Protein AF-A0A7S2R214-F1 (afdb_monomer_lite)

Organism: NCBI:txid49252

Secondary structure (DSSP, 8-state):
--------------------S-HHHHHHHHHHHHHHHHHHHHTTTTT---HHHHHHHHHHHHHHHHHH--HHHHHHHHHHTIIIIIHHHHHHHT-TTTS-HHHHHHHHHHHHHHHHHH-S--HHHHHHHHHHHHHHHHHHT------

Radius of gyration: 18.94 Å; chains: 1; bounding box: 62×28×63 Å

InterPro domains:
  IPR007701 Interferon-related developmental regulator, N-terminal [PF05004] (14-147)

Structure (mmCIF, N/CA/C/O backbone):
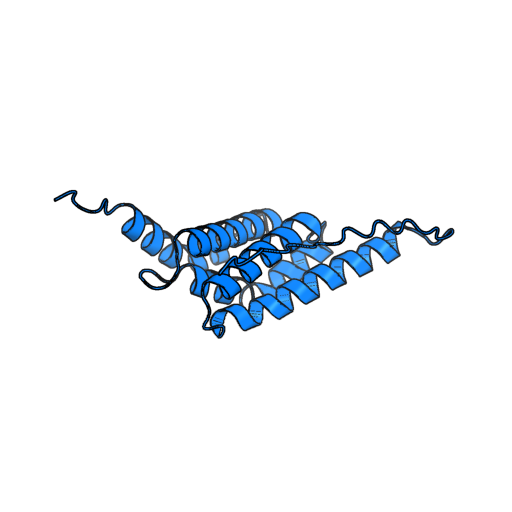data_AF-A0A7S2R214-F1
#
_entry.id   AF-A0A7S2R214-F1
#
loop_
_atom_site.group_PDB
_atom_site.id
_atom_site.type_symbol
_atom_site.label_atom_id
_atom_site.label_alt_id
_atom_site.label_comp_id
_atom_site.label_asym_id
_atom_site.label_entity_id
_atom_site.label_seq_id
_atom_site.pdbx_PDB_ins_code
_atom_site.Cartn_x
_atom_site.Cartn_y
_atom_site.Cartn_z
_atom_site.occupancy
_atom_site.B_iso_or_equiv
_atom_site.auth_seq_id
_atom_site.auth_comp_id
_atom_site.auth_asym_id
_atom_site.auth_atom_id
_atom_site.pdbx_PDB_model_num
ATOM 1 N N . ASP A 1 1 ? 44.272 -10.152 3.035 1.00 41.19 1 ASP A N 1
ATOM 2 C CA . ASP A 1 1 ? 43.323 -9.064 3.313 1.00 41.19 1 ASP A CA 1
ATOM 3 C C . ASP A 1 1 ? 41.945 -9.655 3.484 1.00 41.19 1 ASP A C 1
ATOM 5 O O . ASP A 1 1 ? 41.147 -9.705 2.554 1.00 41.19 1 ASP A O 1
ATOM 9 N N . ASP A 1 2 ? 41.769 -10.209 4.682 1.00 40.66 2 ASP A N 1
ATOM 10 C CA . ASP A 1 2 ? 40.531 -10.750 5.223 1.00 40.66 2 ASP A CA 1
ATOM 11 C C . ASP A 1 2 ? 39.557 -9.601 5.490 1.00 40.66 2 ASP A C 1
ATOM 13 O O . ASP A 1 2 ? 39.922 -8.601 6.112 1.00 40.66 2 ASP A O 1
ATOM 17 N N . PHE A 1 3 ? 38.331 -9.729 4.993 1.00 49.38 3 PHE A N 1
ATOM 18 C CA . PHE A 1 3 ? 37.246 -8.794 5.262 1.00 49.38 3 PHE A CA 1
ATOM 19 C C . PHE A 1 3 ? 36.180 -9.566 6.040 1.00 49.38 3 PHE A C 1
ATOM 21 O O . PHE A 1 3 ? 35.320 -10.217 5.449 1.00 49.38 3 PHE A O 1
ATOM 28 N N . ASP A 1 4 ? 36.311 -9.554 7.366 1.00 50.62 4 ASP A N 1
ATOM 29 C CA . ASP A 1 4 ? 35.324 -10.115 8.285 1.00 50.62 4 ASP A CA 1
ATOM 30 C C . ASP A 1 4 ? 34.038 -9.273 8.249 1.00 50.62 4 ASP A C 1
ATOM 32 O O . ASP A 1 4 ? 34.029 -8.076 8.548 1.00 50.62 4 ASP A O 1
ATOM 36 N N . GLU A 1 5 ? 32.939 -9.921 7.859 1.00 54.34 5 GLU A N 1
ATOM 37 C CA . GLU A 1 5 ? 31.568 -9.440 8.012 1.00 54.34 5 GLU A CA 1
ATOM 38 C C . GLU A 1 5 ? 31.099 -9.676 9.456 1.00 54.34 5 GLU A C 1
ATOM 40 O O . GLU A 1 5 ? 30.568 -10.737 9.785 1.00 54.34 5 GLU A O 1
ATOM 45 N N . GLU A 1 6 ? 31.222 -8.671 10.324 1.00 49.06 6 GLU A N 1
ATOM 46 C CA . GLU A 1 6 ? 30.479 -8.656 11.588 1.00 49.06 6 GLU A CA 1
ATOM 47 C C . GLU A 1 6 ? 29.065 -8.095 11.365 1.00 49.06 6 GLU A C 1
ATOM 49 O O . GLU A 1 6 ? 28.813 -6.892 11.429 1.00 49.06 6 GLU A O 1
ATOM 54 N N . ASN A 1 7 ? 28.117 -8.999 11.100 1.00 48.12 7 ASN A N 1
ATOM 55 C CA . ASN A 1 7 ? 26.696 -8.759 11.349 1.00 48.12 7 ASN A CA 1
ATOM 56 C C . ASN A 1 7 ? 26.420 -8.989 12.841 1.00 48.12 7 ASN A C 1
ATOM 58 O O . ASN A 1 7 ? 26.339 -10.132 13.288 1.00 48.12 7 ASN A O 1
ATOM 62 N N . ALA A 1 8 ? 26.240 -7.909 13.597 1.00 42.94 8 ALA A N 1
ATOM 63 C CA . ALA A 1 8 ? 25.757 -7.953 14.973 1.00 42.94 8 ALA A CA 1
ATOM 64 C C . ALA A 1 8 ? 24.407 -7.223 15.070 1.00 42.94 8 ALA A C 1
ATOM 66 O O . ALA A 1 8 ? 24.334 -6.078 15.512 1.00 42.94 8 ALA A O 1
ATOM 67 N N . ASP A 1 9 ? 23.331 -7.888 14.642 1.00 45.62 9 ASP A N 1
ATOM 68 C CA . ASP A 1 9 ? 21.966 -7.493 15.004 1.00 45.62 9 ASP A CA 1
ATOM 69 C C . ASP A 1 9 ? 21.672 -8.046 16.407 1.00 45.62 9 ASP A C 1
ATOM 71 O O . ASP A 1 9 ? 21.323 -9.213 16.587 1.00 45.62 9 ASP A O 1
ATOM 75 N N . GLY A 1 10 ? 21.881 -7.198 17.415 1.00 39.91 10 GLY A N 1
ATOM 76 C CA . GLY A 1 10 ? 21.497 -7.461 18.798 1.00 39.91 10 GLY A CA 1
ATOM 77 C C . GLY A 1 10 ? 19.979 -7.396 18.964 1.00 39.91 10 GLY A C 1
ATOM 78 O O . GLY A 1 10 ? 19.400 -6.312 19.013 1.00 39.91 10 GLY A O 1
ATOM 79 N N . ASP A 1 11 ? 19.350 -8.567 19.049 1.00 44.75 11 ASP A N 1
ATOM 80 C CA . ASP A 1 11 ? 17.962 -8.755 19.479 1.00 44.75 11 ASP A CA 1
ATOM 81 C C . ASP A 1 11 ? 17.880 -8.648 21.011 1.00 44.75 11 ASP A C 1
ATOM 83 O O . ASP A 1 11 ? 17.987 -9.641 21.734 1.00 44.75 11 ASP A O 1
ATOM 87 N N . ASP A 1 12 ? 17.755 -7.419 21.512 1.00 51.72 12 ASP A N 1
ATOM 88 C CA . ASP A 1 12 ? 17.598 -7.145 22.941 1.00 51.72 12 ASP A CA 1
ATOM 89 C C . ASP A 1 12 ? 16.113 -7.269 23.330 1.00 51.72 12 ASP A C 1
ATOM 91 O O . ASP A 1 12 ? 15.319 -6.324 23.265 1.00 51.72 12 ASP A O 1
ATOM 95 N N . ASN A 1 13 ? 15.719 -8.489 23.700 1.00 52.25 13 ASN A N 1
ATOM 96 C CA . ASN A 1 13 ? 14.419 -8.790 24.292 1.00 52.25 13 ASN A CA 1
ATOM 97 C C . ASN A 1 13 ? 14.368 -8.259 25.729 1.00 52.25 13 ASN A C 1
ATOM 99 O O . ASN A 1 13 ? 14.595 -9.010 26.678 1.00 52.25 13 ASN A O 1
ATOM 103 N N . ASN A 1 14 ? 14.025 -6.982 25.902 1.00 51.78 14 ASN A N 1
ATOM 104 C CA . ASN A 1 14 ? 13.670 -6.467 27.220 1.00 51.78 14 ASN A CA 1
ATOM 105 C C . ASN A 1 14 ? 12.152 -6.551 27.428 1.00 51.78 14 ASN A C 1
ATOM 107 O O . ASN A 1 14 ? 11.378 -5.711 26.961 1.00 51.78 14 ASN A O 1
ATOM 111 N N . ALA A 1 15 ? 11.740 -7.626 28.097 1.00 52.22 15 ALA A N 1
ATOM 112 C CA . ALA A 1 15 ? 10.428 -7.748 28.700 1.00 52.22 15 ALA A CA 1
ATOM 113 C C . ALA A 1 15 ? 10.406 -6.869 29.949 1.00 52.22 15 ALA A C 1
ATOM 115 O O . ALA A 1 15 ? 11.134 -7.157 30.896 1.00 52.22 15 ALA A O 1
ATOM 116 N N . ASP A 1 16 ? 9.566 -5.835 29.961 1.00 50.28 16 ASP A N 1
ATOM 117 C CA . ASP A 1 16 ? 9.264 -5.157 31.212 1.00 50.28 16 ASP A CA 1
ATOM 118 C C . ASP A 1 16 ? 7.783 -4.808 31.363 1.00 50.28 16 ASP A C 1
ATOM 120 O O . ASP A 1 16 ? 7.060 -4.472 30.420 1.00 50.28 16 ASP A O 1
ATOM 124 N N . ASP A 1 17 ? 7.386 -4.999 32.606 1.00 58.72 17 ASP A N 1
ATOM 125 C CA . ASP A 1 17 ? 6.081 -5.028 33.234 1.00 58.72 17 ASP A CA 1
ATOM 126 C C . ASP A 1 17 ? 5.321 -3.699 33.092 1.00 58.72 17 ASP A C 1
ATOM 128 O O . ASP A 1 17 ? 5.890 -2.626 33.299 1.00 58.72 17 ASP A O 1
ATOM 132 N N . ASN A 1 18 ? 4.016 -3.738 32.775 1.00 46.62 18 ASN A N 1
ATOM 133 C CA . ASN A 1 18 ? 3.177 -2.565 33.028 1.00 46.62 18 ASN A CA 1
ATOM 134 C C . ASN A 1 18 ? 1.680 -2.862 33.240 1.00 46.62 18 ASN A C 1
ATOM 136 O O . ASN A 1 18 ? 0.881 -2.992 32.313 1.00 46.62 18 ASN A O 1
ATOM 140 N N . THR A 1 19 ? 1.329 -2.926 34.520 1.00 45.59 19 THR A N 1
ATOM 141 C CA . THR A 1 19 ? 0.131 -2.380 35.179 1.00 45.59 19 THR A CA 1
ATOM 142 C C . THR A 1 19 ? -1.078 -1.938 34.314 1.00 45.59 19 THR A C 1
ATOM 144 O O . THR A 1 19 ? -1.108 -0.892 33.670 1.00 45.59 19 THR A O 1
ATOM 147 N N . GLY A 1 20 ? -2.168 -2.709 34.411 1.00 49.78 20 GLY A N 1
ATOM 148 C CA . GLY A 1 20 ? -3.495 -2.234 34.851 1.00 49.78 20 GLY A CA 1
ATOM 149 C C . GLY A 1 20 ? -4.187 -1.020 34.204 1.00 49.78 20 GLY A C 1
ATOM 150 O O . GLY A 1 20 ? -5.058 -0.442 34.848 1.00 49.78 20 GLY A O 1
ATOM 151 N N . THR A 1 21 ? -3.874 -0.629 32.970 1.00 47.25 21 THR A N 1
ATOM 152 C CA . THR A 1 21 ? -4.707 0.299 32.169 1.00 47.25 21 THR A CA 1
ATOM 153 C C . THR A 1 21 ? -5.710 -0.491 31.317 1.00 47.25 21 THR A C 1
ATOM 155 O O . THR A 1 21 ? -5.469 -1.673 31.066 1.00 47.25 21 THR A O 1
ATOM 158 N N . PRO A 1 22 ? -6.845 0.081 30.858 1.00 44.22 22 PRO A N 1
ATOM 159 C CA . PRO A 1 22 ? -7.751 -0.625 29.955 1.00 44.22 22 PRO A CA 1
ATOM 160 C C . PRO A 1 22 ? -6.999 -0.928 28.651 1.00 44.22 22 PRO A C 1
ATOM 162 O O . PRO A 1 22 ? -6.887 -0.096 27.751 1.00 44.22 22 PRO A O 1
ATOM 165 N N . VAL A 1 23 ? -6.449 -2.141 28.576 1.00 53.25 23 VAL A N 1
ATOM 166 C CA . VAL A 1 23 ? -5.503 -2.624 27.555 1.00 53.25 23 VAL A CA 1
ATOM 167 C C . VAL A 1 23 ? -6.059 -2.456 26.132 1.00 53.25 23 VAL A C 1
ATOM 169 O O . VAL A 1 23 ? -5.311 -2.372 25.161 1.00 53.25 23 VAL A O 1
ATOM 172 N N . SER A 1 24 ? -7.382 -2.346 25.990 1.00 58.84 24 SER A N 1
ATOM 173 C CA . SER A 1 24 ? -8.068 -2.234 24.701 1.00 58.84 24 SER A CA 1
ATOM 174 C C . SER A 1 24 ? -7.908 -0.875 24.004 1.00 58.84 24 SER A C 1
ATOM 176 O O . SER A 1 24 ? -7.657 -0.845 22.801 1.00 58.84 24 SER A O 1
ATOM 178 N N . GLU A 1 25 ? -8.001 0.251 24.718 1.00 58.19 25 GLU A N 1
ATOM 179 C CA . GLU A 1 25 ? -7.991 1.581 24.075 1.00 58.19 25 GLU A CA 1
ATOM 180 C C . GLU A 1 25 ? -6.570 2.086 23.808 1.00 58.19 25 GLU A C 1
ATOM 182 O O . GLU A 1 25 ? -6.276 2.569 22.712 1.00 58.19 25 GLU A O 1
ATOM 187 N N . SER A 1 26 ? -5.656 1.882 24.763 1.00 64.25 26 SER A N 1
ATOM 188 C CA . SER A 1 26 ? -4.229 2.194 24.588 1.00 64.25 26 SER A CA 1
ATOM 189 C C . SER A 1 26 ? -3.627 1.395 23.423 1.00 64.25 26 SER A C 1
ATOM 191 O O . SER A 1 26 ? -2.921 1.943 22.573 1.00 64.25 26 SER A O 1
ATOM 193 N N . SER A 1 27 ? -4.000 0.115 23.292 1.00 80.06 27 SER A N 1
ATOM 194 C CA . SER A 1 27 ? -3.560 -0.711 22.164 1.00 80.06 27 SER A CA 1
ATOM 195 C C . SER A 1 27 ? -4.217 -0.325 20.836 1.00 80.06 27 SER A C 1
ATOM 197 O O . SER A 1 27 ? -3.600 -0.494 19.787 1.00 80.06 27 SER A O 1
ATOM 199 N N . ALA A 1 28 ? -5.451 0.188 20.823 1.00 83.25 28 ALA A N 1
ATOM 200 C CA . ALA A 1 28 ? -6.088 0.686 19.602 1.00 83.25 28 ALA A CA 1
ATOM 201 C C . ALA A 1 28 ? -5.407 1.964 19.088 1.00 83.25 28 ALA A C 1
ATOM 203 O O . ALA A 1 28 ? -5.035 2.025 17.915 1.00 83.25 28 ALA A O 1
ATOM 204 N N . SER A 1 29 ? -5.157 2.927 19.978 1.00 86.88 29 SER A N 1
ATOM 205 C CA . SER A 1 29 ? -4.456 4.174 19.646 1.00 86.88 29 SER A CA 1
ATOM 206 C C . SER A 1 29 ? -3.027 3.912 19.154 1.00 86.88 29 SER A C 1
ATOM 208 O O . SER A 1 29 ? -2.627 4.393 18.092 1.00 86.88 29 SER A O 1
ATOM 210 N N . ALA A 1 30 ? -2.279 3.039 19.840 1.00 89.50 30 ALA A N 1
ATOM 211 C CA . ALA A 1 30 ? -0.929 2.660 19.420 1.00 89.50 30 ALA A CA 1
ATOM 212 C C . ALA A 1 30 ? -0.897 1.980 18.038 1.00 89.50 30 ALA A C 1
ATOM 214 O O . ALA A 1 30 ? 0.034 2.194 17.259 1.00 89.50 30 ALA A O 1
ATOM 215 N N . ARG A 1 31 ? -1.909 1.167 17.701 1.00 89.62 31 ARG A N 1
ATOM 216 C CA . ARG A 1 31 ? -2.034 0.557 16.366 1.00 89.62 31 ARG A CA 1
ATOM 217 C C . ARG A 1 31 ? -2.320 1.607 15.292 1.00 89.62 31 ARG A C 1
ATOM 219 O O . ARG A 1 31 ? -1.678 1.580 14.245 1.00 89.62 31 ARG A O 1
ATOM 226 N N . GLN A 1 32 ? -3.228 2.545 15.560 1.00 92.50 32 GLN A N 1
ATOM 227 C CA . GLN A 1 32 ? -3.529 3.637 14.632 1.00 92.50 32 GLN A CA 1
ATOM 228 C C . GLN A 1 32 ? -2.316 4.529 14.375 1.00 92.50 32 GLN A C 1
ATOM 230 O O . GLN A 1 32 ? -2.058 4.859 13.222 1.00 92.50 32 GLN A O 1
ATOM 235 N N . ALA A 1 33 ? -1.537 4.858 15.410 1.00 93.88 33 ALA A N 1
ATOM 236 C CA . ALA A 1 33 ? -0.298 5.618 15.258 1.00 93.88 33 ALA A CA 1
ATOM 237 C C . ALA A 1 33 ? 0.687 4.909 14.313 1.00 93.88 33 ALA A C 1
ATOM 239 O O . ALA A 1 33 ? 1.148 5.499 13.341 1.00 93.88 33 ALA A O 1
ATOM 240 N N . LYS A 1 34 ? 0.913 3.601 14.507 1.00 94.75 34 LYS A N 1
ATOM 241 C CA . LYS A 1 34 ? 1.782 2.808 13.619 1.00 94.75 34 LYS A CA 1
ATOM 242 C C . LYS A 1 34 ? 1.281 2.768 12.172 1.00 94.75 34 LYS A C 1
ATOM 244 O O . LYS A 1 34 ? 2.086 2.783 11.241 1.00 94.75 34 LYS A O 1
ATOM 249 N N . LEU A 1 35 ? -0.035 2.699 11.967 1.00 95.81 35 LEU A N 1
ATOM 250 C CA . LEU A 1 35 ? -0.630 2.741 10.631 1.00 95.81 35 LEU A CA 1
ATOM 251 C C . LEU A 1 35 ? -0.466 4.127 9.985 1.00 95.81 35 LEU A C 1
ATOM 253 O O . LEU A 1 35 ? -0.071 4.214 8.824 1.00 95.81 35 LEU A O 1
ATOM 257 N N . LEU A 1 36 ? -0.707 5.201 10.741 1.00 95.81 36 LEU A N 1
ATOM 258 C CA . LEU A 1 36 ? -0.497 6.585 10.309 1.00 95.81 36 LEU A CA 1
ATOM 259 C C . LEU A 1 36 ? 0.953 6.852 9.901 1.00 95.81 36 LEU A C 1
ATOM 261 O O . LEU A 1 36 ? 1.187 7.465 8.858 1.00 95.81 36 LEU A O 1
ATOM 265 N N . ASP A 1 37 ? 1.914 6.371 10.684 1.00 96.25 37 ASP A N 1
ATOM 266 C CA . ASP A 1 37 ? 3.339 6.528 10.392 1.00 96.25 37 ASP A CA 1
ATOM 267 C C . ASP A 1 37 ? 3.704 5.834 9.075 1.00 96.25 37 ASP A C 1
ATOM 269 O O . ASP A 1 37 ? 4.345 6.426 8.202 1.00 96.25 37 ASP A O 1
ATOM 273 N N . ALA A 1 38 ? 3.224 4.603 8.876 1.00 96.19 38 ALA A N 1
ATOM 274 C CA . ALA A 1 38 ? 3.448 3.861 7.640 1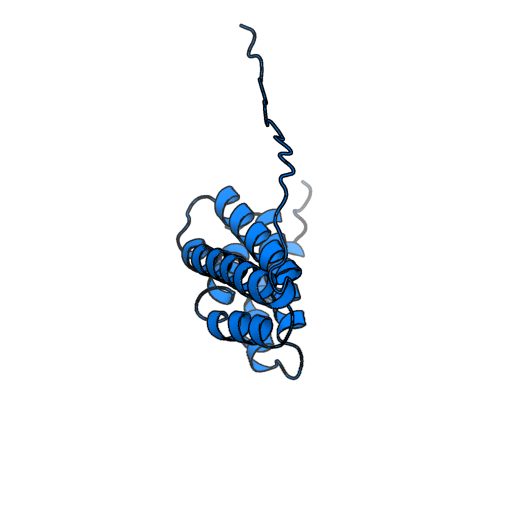.00 96.19 38 ALA A CA 1
ATOM 275 C C . ALA A 1 38 ? 2.808 4.546 6.419 1.00 96.19 38 ALA A C 1
ATOM 277 O O . ALA A 1 38 ? 3.438 4.627 5.363 1.00 96.19 38 ALA A O 1
ATOM 278 N N . LEU A 1 39 ? 1.588 5.075 6.557 1.00 95.88 39 LEU A N 1
ATOM 279 C CA . LEU A 1 39 ? 0.896 5.821 5.497 1.00 95.88 39 LEU A CA 1
ATOM 280 C C . LEU A 1 39 ? 1.596 7.152 5.187 1.00 95.88 39 LEU A C 1
ATOM 282 O O . LEU A 1 39 ? 1.696 7.552 4.027 1.00 95.88 39 LEU A O 1
ATOM 286 N N . SER A 1 40 ? 2.150 7.809 6.204 1.00 94.88 40 SER A N 1
ATOM 287 C CA . SER A 1 40 ? 2.940 9.030 6.034 1.00 94.88 40 SER A CA 1
ATOM 288 C C . SER A 1 40 ? 4.234 8.741 5.275 1.00 94.88 40 SER A C 1
ATOM 290 O O . SER A 1 40 ? 4.553 9.443 4.317 1.00 94.88 40 SER A O 1
ATOM 292 N N . LEU A 1 41 ? 4.938 7.657 5.612 1.00 93.50 41 LEU A N 1
ATOM 293 C CA . LEU A 1 41 ? 6.108 7.202 4.856 1.00 93.50 41 LEU A CA 1
ATOM 294 C C . LEU A 1 41 ? 5.749 6.831 3.412 1.00 93.50 41 LEU A C 1
ATOM 296 O O . LEU A 1 41 ? 6.493 7.181 2.493 1.00 93.50 41 LEU A O 1
ATOM 300 N N . ALA A 1 42 ? 4.603 6.181 3.191 1.00 92.44 42 ALA A N 1
ATOM 301 C CA . ALA A 1 42 ? 4.138 5.797 1.859 1.00 92.44 42 ALA A CA 1
ATOM 302 C C . ALA A 1 42 ? 4.011 6.997 0.908 1.00 92.44 42 ALA A C 1
ATOM 304 O O . ALA A 1 42 ? 4.392 6.892 -0.258 1.00 92.44 42 ALA A O 1
ATOM 305 N N . SER A 1 43 ? 3.590 8.162 1.413 1.00 92.00 43 SER A N 1
ATOM 306 C CA . SER A 1 43 ? 3.497 9.393 0.611 1.00 92.00 43 SER A CA 1
ATOM 307 C C . SER A 1 43 ? 4.834 9.831 -0.015 1.00 92.00 43 SER A C 1
ATOM 309 O O . SER A 1 43 ? 4.853 10.520 -1.034 1.00 92.00 43 SER A O 1
ATOM 311 N N . THR A 1 44 ? 5.965 9.381 0.541 1.00 92.69 44 THR A N 1
ATOM 312 C CA . THR A 1 44 ? 7.318 9.702 0.054 1.00 92.69 44 THR A CA 1
ATOM 313 C C . THR A 1 44 ? 7.860 8.700 -0.971 1.00 92.69 44 THR A C 1
ATOM 315 O O . THR A 1 44 ? 8.854 8.972 -1.643 1.00 92.69 44 THR A O 1
ATOM 318 N N . VAL A 1 45 ? 7.210 7.542 -1.144 1.00 91.19 45 VAL A N 1
ATOM 319 C CA . VAL A 1 45 ? 7.693 6.457 -2.022 1.00 91.19 45 VAL A CA 1
ATOM 320 C C . VAL A 1 45 ? 7.801 6.911 -3.476 1.00 91.19 45 VAL A C 1
ATOM 322 O O . VAL A 1 45 ? 8.732 6.523 -4.179 1.00 91.19 45 VAL A O 1
ATOM 325 N N . SER A 1 46 ? 6.877 7.759 -3.924 1.00 88.00 46 SER A N 1
ATOM 326 C CA . SER A 1 46 ? 6.825 8.258 -5.302 1.00 88.00 46 SER A CA 1
ATOM 327 C C . SER A 1 46 ? 8.024 9.135 -5.685 1.00 88.00 46 SER A C 1
ATOM 329 O O . SER A 1 46 ? 8.370 9.209 -6.867 1.00 88.00 46 SER A O 1
ATOM 331 N N . THR A 1 47 ? 8.680 9.765 -4.704 1.00 90.94 47 THR A N 1
ATOM 332 C CA . THR A 1 47 ? 9.842 10.647 -4.902 1.00 90.94 47 THR A CA 1
ATOM 333 C C . THR A 1 47 ? 11.172 9.983 -4.538 1.00 90.94 47 THR A C 1
ATOM 335 O O . THR A 1 47 ? 12.236 10.489 -4.907 1.00 90.94 47 THR A O 1
ATOM 338 N N . GLU A 1 48 ? 11.140 8.827 -3.871 1.00 93.56 48 GLU A N 1
ATOM 339 C CA . GLU A 1 48 ? 12.331 8.063 -3.510 1.00 93.56 48 GLU A CA 1
ATOM 340 C C . GLU A 1 48 ? 13.018 7.464 -4.753 1.00 93.56 48 GLU A C 1
ATOM 342 O O . GLU A 1 48 ? 12.431 6.742 -5.564 1.00 93.56 48 GLU A O 1
ATOM 347 N N . LYS A 1 49 ? 14.315 7.738 -4.907 1.00 89.81 49 LYS A N 1
ATOM 348 C CA . LYS A 1 49 ? 15.094 7.347 -6.090 1.00 89.81 49 LYS A CA 1
ATOM 349 C C . LYS A 1 49 ? 15.626 5.920 -5.985 1.00 89.81 49 LYS A C 1
ATOM 351 O O . LYS A 1 49 ? 15.775 5.245 -7.005 1.00 89.81 49 LYS A O 1
ATOM 356 N N . GLN A 1 50 ? 15.884 5.436 -4.773 1.00 91.25 50 GLN A N 1
ATOM 357 C CA . GLN A 1 50 ? 16.478 4.124 -4.542 1.00 91.25 50 GLN A CA 1
ATOM 358 C C . GLN A 1 50 ? 15.423 3.010 -4.575 1.00 91.25 50 GLN A C 1
ATOM 360 O O . GLN A 1 50 ? 14.599 2.894 -3.670 1.00 91.25 50 GLN A O 1
ATOM 365 N N . ALA A 1 51 ? 15.501 2.128 -5.578 1.00 89.31 51 ALA A N 1
ATOM 366 C CA . ALA A 1 51 ? 14.552 1.021 -5.756 1.00 89.31 51 ALA A CA 1
ATOM 367 C C . ALA A 1 51 ? 14.459 0.094 -4.533 1.00 89.31 51 ALA A C 1
ATOM 369 O O . ALA A 1 51 ? 13.364 -0.178 -4.050 1.00 89.31 51 ALA A O 1
ATOM 370 N N . LYS A 1 52 ? 15.602 -0.308 -3.952 1.00 92.38 52 LYS A N 1
ATOM 371 C CA . LYS A 1 52 ? 15.631 -1.127 -2.723 1.00 92.38 52 LYS A CA 1
ATOM 372 C C . LYS A 1 52 ? 14.900 -0.458 -1.554 1.00 92.38 52 LYS A C 1
ATOM 374 O O . LYS A 1 52 ? 14.267 -1.131 -0.745 1.00 92.38 52 LYS A O 1
ATOM 379 N N . LYS A 1 53 ? 14.984 0.871 -1.458 1.00 94.00 53 LYS A N 1
ATOM 380 C CA . LYS A 1 53 ? 14.337 1.638 -0.391 1.00 94.00 53 LYS A CA 1
ATOM 381 C C . LYS A 1 53 ? 12.833 1.769 -0.630 1.00 94.00 53 LYS A C 1
ATOM 383 O O . LYS A 1 53 ? 12.071 1.541 0.305 1.00 94.00 53 LYS A O 1
ATOM 388 N N . ARG A 1 54 ? 12.403 2.020 -1.874 1.00 94.50 54 ARG A N 1
ATOM 389 C CA . ARG A 1 54 ? 10.981 1.958 -2.260 1.00 94.50 54 ARG A CA 1
ATOM 390 C C . ARG A 1 54 ? 10.372 0.592 -1.956 1.00 94.50 54 ARG A C 1
ATOM 392 O O . ARG A 1 54 ? 9.330 0.523 -1.314 1.00 94.50 54 ARG A O 1
ATOM 399 N N . GLU A 1 55 ? 11.058 -0.489 -2.324 1.00 95.81 55 GLU A N 1
ATOM 400 C CA . GLU A 1 55 ? 10.629 -1.854 -2.006 1.00 95.81 55 GLU A CA 1
ATOM 401 C C . GLU A 1 55 ? 10.477 -2.064 -0.490 1.00 95.81 55 GLU A C 1
ATOM 403 O O . GLU A 1 55 ? 9.448 -2.567 -0.035 1.00 95.81 55 GLU A O 1
ATOM 408 N N . LYS A 1 56 ? 11.466 -1.641 0.312 1.00 96.31 56 LYS A N 1
ATOM 409 C CA . LYS A 1 56 ? 11.400 -1.729 1.780 1.00 96.31 56 LYS A CA 1
ATOM 410 C C . LYS A 1 56 ? 10.183 -0.982 2.334 1.00 96.31 56 LYS A C 1
ATOM 412 O O . LYS A 1 56 ? 9.503 -1.509 3.214 1.00 96.31 56 LYS A O 1
ATOM 417 N N . PHE A 1 57 ? 9.887 0.206 1.811 1.00 96.44 57 PHE A N 1
ATOM 418 C CA . PHE A 1 57 ? 8.711 0.980 2.207 1.00 96.44 57 PHE A CA 1
ATOM 419 C C . PHE A 1 57 ? 7.399 0.289 1.832 1.00 96.44 57 PHE A C 1
ATOM 421 O O . PHE A 1 57 ? 6.520 0.193 2.683 1.00 96.44 57 PHE A O 1
ATOM 428 N N . LEU A 1 58 ? 7.280 -0.270 0.625 1.00 97.75 58 LEU A N 1
ATOM 429 C CA . LEU A 1 58 ? 6.089 -1.020 0.206 1.00 97.75 58 LEU A CA 1
ATOM 430 C C . LEU A 1 58 ? 5.857 -2.264 1.078 1.00 97.75 58 LEU A C 1
ATOM 432 O O . LEU A 1 58 ? 4.738 -2.516 1.521 1.00 97.75 58 LEU A O 1
ATOM 436 N N . ARG A 1 59 ? 6.918 -3.014 1.404 1.00 98.06 59 ARG A N 1
ATOM 437 C CA . ARG A 1 59 ? 6.833 -4.167 2.320 1.00 98.06 59 ARG A CA 1
ATOM 438 C C . ARG A 1 59 ? 6.422 -3.752 3.732 1.00 98.06 59 ARG A C 1
ATOM 440 O O . ARG A 1 59 ? 5.621 -4.439 4.365 1.00 98.06 59 ARG A O 1
ATOM 447 N N . HIS A 1 60 ? 6.965 -2.640 4.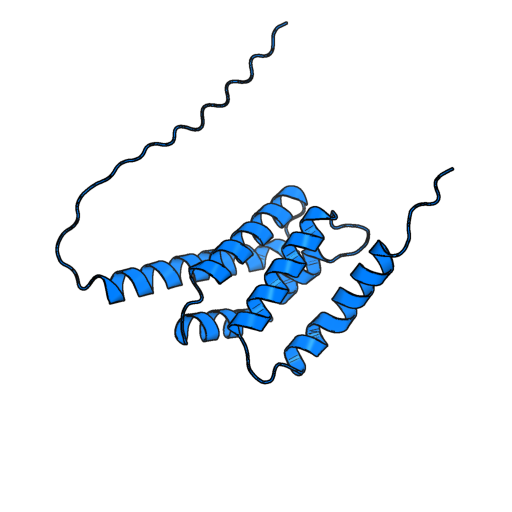227 1.00 97.38 60 HIS A N 1
ATOM 448 C CA . HIS A 1 60 ? 6.590 -2.091 5.527 1.00 97.38 60 HIS A CA 1
ATOM 449 C C . HIS A 1 60 ? 5.122 -1.652 5.547 1.00 97.38 60 HIS A C 1
ATOM 451 O O . HIS A 1 60 ? 4.394 -2.024 6.464 1.00 97.38 60 HIS A O 1
ATOM 457 N N . LEU A 1 61 ? 4.669 -0.950 4.506 1.00 98.00 61 LEU A N 1
ATOM 458 C CA . 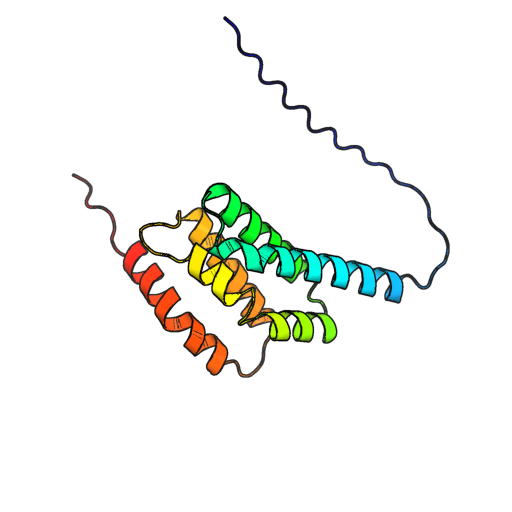LEU A 1 61 ? 3.279 -0.534 4.347 1.00 98.00 61 LEU A CA 1
ATOM 459 C C . LEU A 1 61 ? 2.331 -1.739 4.343 1.00 98.00 61 LEU A C 1
ATOM 461 O O . LEU A 1 61 ? 1.374 -1.758 5.111 1.00 98.00 61 LEU A O 1
ATOM 465 N N . PHE A 1 62 ? 2.636 -2.778 3.559 1.00 98.31 62 PHE A N 1
ATOM 466 C CA . PHE A 1 62 ? 1.874 -4.030 3.553 1.00 98.31 62 PHE A CA 1
ATOM 467 C C . PHE A 1 62 ? 1.759 -4.642 4.960 1.00 98.31 62 PHE A C 1
ATOM 469 O O . PHE A 1 62 ? 0.663 -4.985 5.411 1.00 98.31 62 PHE A O 1
ATOM 476 N N . LYS A 1 63 ? 2.880 -4.742 5.689 1.00 97.62 63 LYS A N 1
ATOM 477 C CA . LYS A 1 63 ? 2.891 -5.255 7.067 1.00 97.62 63 LYS A CA 1
ATOM 478 C C . LYS A 1 63 ? 2.010 -4.405 7.987 1.00 97.62 63 LYS A C 1
ATOM 480 O O . LYS A 1 63 ? 1.228 -4.953 8.753 1.00 97.62 63 LYS A O 1
ATOM 485 N N . CYS A 1 64 ? 2.100 -3.082 7.907 1.00 97.50 64 CYS A N 1
ATOM 486 C CA . CYS A 1 64 ? 1.316 -2.202 8.768 1.00 97.50 64 CYS A CA 1
ATOM 487 C C . CYS A 1 64 ? -0.183 -2.245 8.450 1.00 97.50 64 CYS A C 1
ATOM 489 O O . CYS A 1 64 ? -0.981 -2.290 9.381 1.00 97.50 64 CYS A O 1
ATOM 491 N N . ILE A 1 65 ? -0.582 -2.309 7.175 1.00 96.75 65 ILE A N 1
ATOM 492 C CA . ILE A 1 65 ? -1.999 -2.454 6.805 1.00 96.75 65 ILE A CA 1
ATOM 493 C C . ILE A 1 65 ? -2.543 -3.790 7.329 1.00 96.75 65 ILE A C 1
ATOM 495 O O . ILE A 1 65 ? -3.531 -3.799 8.057 1.00 96.75 65 ILE A O 1
ATOM 499 N N . THR A 1 66 ? -1.864 -4.909 7.047 1.00 96.62 66 THR A N 1
ATOM 500 C CA . THR A 1 66 ? -2.308 -6.244 7.504 1.00 96.62 66 THR A CA 1
ATOM 501 C C . THR A 1 66 ? -2.387 -6.378 9.028 1.00 96.62 66 THR A C 1
ATOM 503 O O . THR A 1 66 ? -3.236 -7.110 9.529 1.00 96.62 66 THR A O 1
ATOM 506 N N . GLN A 1 67 ? -1.511 -5.699 9.775 1.00 94.88 67 GLN A N 1
ATOM 507 C CA . GLN A 1 67 ? -1.440 -5.827 11.235 1.00 94.88 67 GLN A CA 1
ATOM 508 C C . GLN A 1 67 ? -2.293 -4.808 11.992 1.00 94.88 67 GLN A C 1
ATOM 510 O O . GLN A 1 67 ? -2.739 -5.098 13.102 1.00 94.88 67 GLN A O 1
ATOM 515 N N . TYR A 1 68 ? -2.485 -3.607 11.442 1.00 95.75 68 TYR A N 1
ATOM 516 C CA . TYR A 1 68 ? -3.008 -2.471 12.204 1.00 95.75 68 TYR A CA 1
ATOM 517 C C . TYR A 1 68 ? -4.278 -1.847 11.624 1.00 95.75 68 TYR A C 1
ATOM 519 O O . TYR A 1 68 ? -4.962 -1.138 12.362 1.00 95.75 68 TYR A O 1
ATOM 527 N N . ALA A 1 69 ? -4.660 -2.141 10.375 1.00 94.50 69 ALA A N 1
ATOM 528 C CA . ALA A 1 69 ? -5.932 -1.687 9.798 1.00 94.50 69 ALA A CA 1
ATOM 529 C C . ALA A 1 69 ? -7.115 -2.552 10.280 1.00 94.50 69 ALA A C 1
ATOM 531 O O . ALA A 1 69 ? -7.840 -3.152 9.495 1.00 94.50 69 ALA A O 1
ATOM 532 N N . ILE A 1 70 ? -7.286 -2.660 11.599 1.00 90.12 70 ILE A N 1
ATOM 533 C CA . ILE A 1 70 ? -8.288 -3.529 12.224 1.00 90.12 70 ILE A CA 1
ATOM 534 C C . ILE A 1 70 ? -9.571 -2.737 12.496 1.00 90.12 70 ILE A C 1
ATOM 536 O O . ILE A 1 70 ? -9.542 -1.699 13.159 1.00 90.12 70 ILE A O 1
ATOM 540 N N . GLY A 1 71 ? -10.706 -3.281 12.054 1.00 89.31 71 GLY A N 1
ATOM 541 C CA . GLY A 1 71 ? -12.031 -2.710 12.299 1.00 89.31 71 GLY A CA 1
ATOM 542 C C . GLY A 1 71 ? -12.297 -1.417 11.524 1.00 89.31 71 GLY A C 1
ATOM 543 O O . GLY A 1 71 ? -11.532 -1.022 10.645 1.00 89.31 71 GLY A O 1
ATOM 544 N N . GLN A 1 72 ? -13.401 -0.753 11.872 1.00 90.94 72 GLN A N 1
ATOM 545 C CA . GLN A 1 72 ? -13.917 0.400 11.130 1.00 90.94 72 GLN A CA 1
ATOM 546 C C . GLN A 1 72 ? -12.915 1.560 11.057 1.00 90.94 72 GLN A C 1
ATOM 548 O O . GLN A 1 72 ? -12.647 2.079 9.981 1.00 90.94 72 GLN A O 1
ATOM 553 N N . ALA A 1 73 ? -12.285 1.909 12.179 1.00 91.06 73 ALA A N 1
ATOM 554 C CA . ALA A 1 73 ? -11.348 3.027 12.209 1.00 91.06 73 ALA A CA 1
ATOM 555 C C . ALA A 1 73 ? -10.074 2.768 11.381 1.00 91.06 73 ALA A C 1
ATOM 557 O O . ALA A 1 73 ? -9.502 3.690 10.807 1.00 91.06 73 ALA A O 1
ATOM 558 N N . GLY A 1 74 ? -9.622 1.510 11.298 1.00 93.00 74 GLY A N 1
ATOM 559 C CA . GLY A 1 74 ? -8.509 1.130 10.427 1.00 93.00 74 GLY A CA 1
ATOM 560 C C . GLY A 1 74 ? -8.876 1.242 8.947 1.00 93.00 74 GLY A C 1
ATOM 561 O O . GLY A 1 74 ? -8.098 1.784 8.164 1.00 93.00 74 GLY A O 1
ATOM 562 N N . ARG A 1 75 ? -10.080 0.781 8.585 1.00 94.19 75 ARG A N 1
ATOM 563 C CA . ARG A 1 75 ? -10.638 0.913 7.234 1.00 94.19 75 ARG A CA 1
ATOM 564 C C . ARG A 1 75 ? -10.741 2.377 6.804 1.00 94.19 75 ARG A C 1
ATOM 566 O O . ARG A 1 75 ? -10.186 2.725 5.770 1.00 94.19 75 ARG A O 1
ATOM 573 N N . GLU A 1 76 ? -11.377 3.226 7.609 1.00 94.25 76 GLU A N 1
ATOM 574 C CA . GLU A 1 76 ? -11.542 4.663 7.322 1.00 94.25 76 GLU A CA 1
ATOM 575 C C . GLU A 1 76 ? -10.191 5.365 7.134 1.00 94.25 76 GLU A C 1
ATOM 577 O O . GLU A 1 76 ? -10.022 6.239 6.279 1.00 94.25 76 GLU A O 1
ATOM 582 N N . LEU A 1 77 ? -9.184 4.954 7.908 1.00 95.00 77 LEU A N 1
ATOM 583 C CA . LEU A 1 77 ? -7.848 5.510 7.781 1.00 95.00 77 LEU A CA 1
ATOM 584 C C . LEU A 1 77 ? -7.160 5.102 6.470 1.00 95.00 77 LEU A C 1
ATOM 586 O O . LEU A 1 77 ? -6.505 5.932 5.842 1.00 95.00 77 LEU A O 1
ATOM 590 N N . VAL A 1 78 ? -7.309 3.845 6.047 1.00 95.56 78 VAL A N 1
ATOM 591 C CA . VAL A 1 78 ? -6.812 3.366 4.747 1.00 95.56 78 VAL A CA 1
ATOM 592 C C . VAL A 1 78 ? -7.531 4.083 3.602 1.00 95.56 78 VAL A C 1
ATOM 594 O O . VAL A 1 78 ? -6.871 4.577 2.691 1.00 95.56 78 VAL A O 1
ATOM 597 N N . GLU A 1 79 ? -8.856 4.199 3.682 1.00 94.62 79 GLU A N 1
ATOM 598 C CA . GLU A 1 79 ? -9.705 4.873 2.694 1.00 94.62 79 GLU A CA 1
ATOM 599 C C . GLU A 1 79 ? -9.325 6.353 2.533 1.00 94.62 79 GLU A C 1
ATOM 601 O O . GLU A 1 79 ? -9.018 6.804 1.432 1.00 94.62 79 GLU A O 1
ATOM 606 N N . SER A 1 80 ? -9.193 7.095 3.636 1.00 95.38 80 SER A N 1
ATOM 607 C CA . SER A 1 80 ? -8.804 8.518 3.607 1.00 95.38 80 SER A CA 1
ATOM 608 C C . SER A 1 80 ? -7.396 8.788 3.053 1.00 95.38 80 SER A C 1
ATOM 610 O O . SER A 1 80 ? -7.057 9.928 2.720 1.00 95.38 80 SER A O 1
ATOM 612 N N . ARG A 1 81 ? -6.546 7.758 2.956 1.00 96.06 81 ARG A N 1
ATOM 613 C CA . ARG A 1 81 ? -5.164 7.847 2.454 1.00 96.06 81 ARG A CA 1
ATOM 614 C C . ARG A 1 81 ? -4.960 7.141 1.116 1.00 96.06 81 ARG A C 1
ATOM 616 O O . ARG A 1 81 ? -3.825 7.077 0.635 1.00 96.06 81 ARG A O 1
ATOM 623 N N . LEU A 1 82 ? -6.035 6.653 0.503 1.00 94.06 82 LEU A N 1
ATOM 624 C CA . LEU A 1 82 ? -5.992 5.860 -0.716 1.00 94.06 82 LEU A CA 1
ATOM 625 C C . LEU A 1 82 ? -5.331 6.624 -1.870 1.00 94.06 82 LEU A C 1
ATOM 627 O O . LEU A 1 82 ? -4.264 6.227 -2.339 1.00 94.06 82 LEU A O 1
ATOM 631 N N . ASP A 1 83 ? -5.891 7.777 -2.235 1.00 92.69 83 ASP A N 1
ATOM 632 C CA . ASP A 1 83 ? -5.421 8.582 -3.371 1.00 92.69 83 ASP A CA 1
ATOM 633 C C . ASP A 1 83 ? -4.153 9.380 -3.067 1.00 92.69 83 ASP A C 1
ATOM 635 O O . ASP A 1 83 ? -3.346 9.658 -3.952 1.00 92.69 83 ASP A O 1
ATOM 639 N N . SER A 1 84 ? -3.965 9.765 -1.802 1.00 93.62 84 SER A N 1
ATOM 640 C CA . SER A 1 84 ? -2.865 10.648 -1.401 1.00 93.62 84 SER A CA 1
ATOM 641 C C . SER A 1 84 ? -1.569 9.908 -1.065 1.00 93.62 84 SER A C 1
ATOM 643 O O . SER A 1 84 ? -0.496 10.507 -1.148 1.00 93.62 84 SER A O 1
ATOM 645 N N . ALA A 1 85 ? -1.637 8.624 -0.698 1.00 95.31 85 ALA A N 1
ATOM 646 C CA . ALA A 1 85 ? -0.466 7.857 -0.276 1.00 95.31 85 ALA A CA 1
ATOM 647 C C . ALA A 1 85 ? -0.389 6.465 -0.913 1.00 95.31 85 ALA A C 1
ATOM 649 O O . ALA A 1 85 ? 0.640 6.124 -1.497 1.00 95.31 85 ALA A O 1
ATOM 650 N N . ILE A 1 86 ? -1.453 5.661 -0.824 1.00 96.12 86 ILE A N 1
ATOM 651 C CA . ILE A 1 86 ? -1.397 4.236 -1.189 1.00 96.12 86 ILE A CA 1
ATOM 652 C C . ILE A 1 86 ? -1.265 4.054 -2.701 1.00 96.12 86 ILE A C 1
ATOM 654 O O . ILE A 1 86 ? -0.317 3.407 -3.155 1.00 96.12 86 ILE A O 1
ATOM 658 N N . ILE A 1 87 ? -2.178 4.639 -3.482 1.00 94.69 87 ILE A N 1
ATOM 659 C CA . ILE A 1 87 ? -2.166 4.533 -4.943 1.00 94.69 87 ILE A CA 1
ATOM 660 C C . ILE A 1 87 ? -0.859 5.110 -5.505 1.00 94.69 87 ILE A C 1
ATOM 662 O O . ILE A 1 87 ? -0.155 4.365 -6.185 1.00 94.69 87 ILE A O 1
ATOM 666 N N . PRO A 1 88 ? -0.427 6.346 -5.173 1.00 94.19 88 PRO A N 1
ATOM 667 C CA . PRO A 1 88 ? 0.837 6.887 -5.676 1.00 94.19 88 PRO A CA 1
ATOM 668 C C . PRO A 1 88 ? 2.065 6.028 -5.348 1.00 94.19 88 PRO A C 1
ATOM 670 O O . PRO A 1 88 ? 2.946 5.866 -6.200 1.00 94.19 88 PRO A O 1
ATOM 673 N N . ALA A 1 89 ? 2.134 5.456 -4.139 1.00 95.38 89 ALA A N 1
ATOM 674 C CA . ALA A 1 89 ? 3.221 4.560 -3.750 1.00 95.38 89 ALA A CA 1
ATOM 675 C C . ALA A 1 89 ? 3.231 3.282 -4.601 1.00 95.38 89 ALA A C 1
ATOM 677 O O . ALA A 1 89 ? 4.281 2.881 -5.111 1.00 95.38 89 ALA A O 1
ATOM 678 N N . CYS A 1 90 ? 2.065 2.668 -4.807 1.00 95.75 90 CYS A N 1
ATOM 679 C CA . CYS A 1 90 ? 1.936 1.461 -5.620 1.00 95.75 90 CYS A CA 1
ATOM 680 C C . CYS A 1 90 ? 2.215 1.745 -7.100 1.00 95.75 90 CYS A C 1
ATOM 682 O O . CYS A 1 90 ? 2.934 0.984 -7.740 1.00 95.75 90 CYS A O 1
ATOM 684 N N . THR A 1 91 ? 1.753 2.875 -7.635 1.00 93.31 91 THR A N 1
ATOM 685 C CA . THR A 1 91 ? 2.055 3.326 -9.002 1.00 93.31 91 THR A CA 1
ATOM 686 C C . THR A 1 91 ? 3.557 3.463 -9.236 1.00 93.31 91 THR A C 1
ATOM 688 O O . THR A 1 91 ? 4.065 3.076 -10.292 1.00 93.31 91 THR A O 1
ATOM 691 N N . ALA A 1 92 ? 4.299 3.985 -8.254 1.00 91.81 92 ALA A N 1
ATOM 692 C CA . ALA A 1 92 ? 5.756 4.050 -8.328 1.00 91.81 92 ALA A CA 1
ATOM 693 C C . ALA A 1 92 ? 6.385 2.647 -8.377 1.00 91.81 92 ALA A C 1
ATOM 695 O O . ALA A 1 92 ? 7.256 2.406 -9.216 1.00 91.81 92 ALA A O 1
ATOM 696 N N . GLY A 1 93 ? 5.888 1.720 -7.551 1.00 92.44 93 GLY A N 1
ATOM 697 C CA . GLY A 1 93 ? 6.348 0.330 -7.505 1.00 92.44 93 GLY A CA 1
ATOM 698 C C . GLY A 1 93 ? 5.918 -0.543 -8.689 1.00 92.44 93 GLY A C 1
ATOM 699 O O . GLY A 1 93 ? 6.520 -1.583 -8.927 1.00 92.44 93 GLY A O 1
ATOM 700 N N . LEU A 1 94 ? 4.923 -0.119 -9.472 1.00 92.62 94 LEU A N 1
ATOM 701 C CA . LEU A 1 94 ? 4.431 -0.829 -10.661 1.00 92.62 94 LEU A CA 1
ATOM 702 C C . LEU A 1 94 ? 4.973 -0.262 -11.979 1.00 92.62 94 LEU A C 1
ATOM 704 O O . LEU A 1 94 ? 4.592 -0.716 -13.061 1.00 92.62 94 LEU A O 1
ATOM 708 N N . ARG A 1 95 ? 5.868 0.730 -11.932 1.00 85.62 95 ARG A N 1
ATOM 709 C CA . ARG A 1 95 ? 6.396 1.368 -13.141 1.00 85.62 95 ARG A CA 1
ATOM 710 C C . ARG A 1 95 ? 7.226 0.377 -13.966 1.00 85.62 95 ARG A C 1
ATOM 712 O O . ARG A 1 95 ? 8.378 0.081 -13.640 1.00 85.62 95 ARG A O 1
ATOM 719 N N . GLY A 1 96 ? 6.648 -0.100 -15.068 1.00 75.06 96 GLY A N 1
ATOM 720 C CA . GLY A 1 96 ? 7.299 -1.027 -15.994 1.00 75.06 96 GLY A CA 1
ATOM 721 C C . GLY A 1 96 ? 8.644 -0.499 -16.507 1.00 75.06 96 GLY A C 1
ATOM 722 O O . GLY A 1 96 ? 8.780 0.685 -16.813 1.00 75.06 96 GLY A O 1
ATOM 723 N N . GLY A 1 97 ? 9.649 -1.376 -16.568 1.00 72.81 97 GLY A N 1
ATOM 724 C CA . GLY A 1 97 ? 11.013 -1.037 -17.000 1.00 72.81 97 GLY A CA 1
ATOM 725 C C . GLY A 1 97 ? 11.849 -0.243 -15.986 1.00 72.81 97 GLY A C 1
ATOM 726 O O . GLY A 1 97 ? 13.021 0.002 -16.249 1.00 72.81 97 GLY A O 1
ATOM 727 N N . VAL A 1 98 ? 11.277 0.141 -14.837 1.00 81.00 98 VAL A N 1
ATOM 728 C CA . VAL A 1 98 ? 11.968 0.894 -13.774 1.00 81.00 98 VAL A CA 1
ATOM 729 C C . VAL A 1 98 ? 11.938 0.138 -12.448 1.00 81.00 98 VAL A C 1
ATOM 731 O O . VAL A 1 98 ? 12.973 0.001 -11.798 1.00 81.00 98 VAL A O 1
ATOM 734 N N . ALA A 1 99 ? 10.766 -0.353 -12.046 1.00 87.00 99 ALA A N 1
ATOM 735 C CA . ALA A 1 99 ? 10.607 -1.112 -10.815 1.00 87.00 99 ALA A CA 1
ATOM 736 C C . ALA A 1 99 ? 11.106 -2.551 -10.987 1.00 87.00 99 ALA A C 1
ATOM 738 O O . ALA A 1 99 ? 10.824 -3.198 -12.003 1.00 87.00 99 ALA A O 1
ATOM 739 N N . SER A 1 100 ? 11.828 -3.060 -9.986 1.00 89.81 100 SER A N 1
ATOM 740 C CA . SER A 1 100 ? 12.275 -4.456 -9.966 1.00 89.81 100 SER A CA 1
ATOM 741 C C . SER A 1 100 ? 11.079 -5.410 -9.804 1.00 89.81 100 SER A C 1
ATOM 743 O O . SER A 1 100 ? 10.041 -5.002 -9.278 1.00 89.81 100 SER A O 1
ATOM 745 N N . PRO A 1 101 ? 11.197 -6.700 -10.174 1.00 90.38 101 PRO A N 1
ATOM 746 C CA . PRO A 1 101 ? 10.132 -7.674 -9.921 1.00 90.38 101 PRO A CA 1
ATOM 747 C C . PRO A 1 101 ? 9.720 -7.761 -8.443 1.00 90.38 101 PRO A C 1
ATOM 749 O O . PRO A 1 101 ? 8.542 -7.922 -8.134 1.00 90.38 101 PRO A O 1
ATOM 752 N N . ALA A 1 102 ? 10.675 -7.610 -7.520 1.00 92.00 102 ALA A N 1
ATOM 753 C CA . ALA A 1 102 ? 10.406 -7.617 -6.084 1.00 92.00 102 ALA A CA 1
ATOM 754 C C . ALA A 1 102 ? 9.625 -6.370 -5.630 1.00 92.00 102 ALA A C 1
ATOM 756 O O . ALA A 1 102 ? 8.708 -6.482 -4.816 1.00 92.00 102 ALA A O 1
ATOM 757 N N . GLU A 1 103 ? 9.947 -5.202 -6.191 1.00 93.94 103 GLU A N 1
ATOM 758 C CA . GLU A 1 103 ? 9.224 -3.951 -5.951 1.00 93.94 103 GLU A CA 1
ATOM 759 C C . GLU A 1 103 ? 7.785 -4.026 -6.489 1.00 93.94 103 GLU A C 1
ATOM 761 O O . GLU A 1 103 ? 6.842 -3.699 -5.767 1.00 93.94 103 GLU A O 1
ATOM 766 N N . GLN A 1 104 ? 7.609 -4.549 -7.707 1.00 93.81 104 GLN A N 1
ATOM 767 C CA . GLN A 1 104 ? 6.295 -4.769 -8.321 1.00 93.81 104 GLN A CA 1
ATOM 768 C C . GLN A 1 104 ? 5.443 -5.733 -7.494 1.00 93.81 104 GLN A C 1
ATOM 770 O O . GLN A 1 104 ? 4.277 -5.454 -7.224 1.00 93.81 104 GLN A O 1
ATOM 775 N N . TYR A 1 105 ? 6.029 -6.842 -7.035 1.00 93.81 105 TYR A N 1
ATOM 776 C CA . TYR A 1 105 ? 5.341 -7.787 -6.159 1.00 93.81 105 TYR A CA 1
ATOM 777 C C . TYR A 1 105 ? 4.902 -7.132 -4.843 1.00 93.81 105 TYR A C 1
ATOM 779 O O . TYR A 1 105 ? 3.760 -7.309 -4.419 1.00 93.81 105 TYR A O 1
ATOM 787 N N . ALA A 1 106 ? 5.776 -6.344 -4.209 1.00 96.44 106 ALA A N 1
ATOM 788 C CA . ALA A 1 106 ? 5.435 -5.629 -2.982 1.00 96.44 106 ALA A CA 1
ATOM 789 C C . ALA A 1 106 ? 4.278 -4.638 -3.200 1.00 96.44 106 ALA A C 1
ATOM 791 O O . ALA A 1 106 ? 3.359 -4.602 -2.385 1.00 96.44 106 ALA A O 1
ATOM 792 N N . ALA A 1 107 ? 4.276 -3.895 -4.312 1.00 96.44 107 ALA A N 1
ATOM 793 C CA . ALA A 1 107 ? 3.175 -3.002 -4.674 1.00 96.44 107 ALA A CA 1
ATOM 794 C C . ALA A 1 107 ? 1.857 -3.763 -4.898 1.00 96.44 107 ALA A C 1
ATOM 796 O O . ALA A 1 107 ? 0.832 -3.377 -4.342 1.00 96.44 107 ALA A O 1
ATOM 797 N N . CYS A 1 108 ? 1.878 -4.884 -5.630 1.00 96.19 108 CYS A N 1
ATOM 798 C CA . CYS A 1 108 ? 0.692 -5.726 -5.816 1.00 96.19 108 CYS A CA 1
ATOM 799 C C . CYS A 1 108 ? 0.123 -6.227 -4.481 1.00 96.19 108 CYS A C 1
ATOM 801 O O . CYS A 1 108 ? -1.086 -6.186 -4.281 1.00 96.19 108 CYS A O 1
ATOM 803 N N . ARG A 1 109 ? 0.983 -6.652 -3.545 1.00 97.56 109 ARG A N 1
ATOM 804 C CA . ARG A 1 109 ? 0.549 -7.102 -2.212 1.00 97.56 109 ARG A CA 1
ATOM 805 C C . ARG A 1 109 ? -0.089 -5.984 -1.392 1.00 97.56 109 ARG A C 1
ATOM 807 O O . ARG A 1 109 ? -1.020 -6.265 -0.643 1.00 97.56 109 ARG A O 1
ATOM 814 N N . VAL A 1 110 ? 0.388 -4.743 -1.526 1.00 97.94 110 VAL A N 1
ATOM 815 C CA . VAL A 1 110 ? -0.256 -3.573 -0.907 1.00 97.94 110 VAL A CA 1
ATOM 816 C C . VAL A 1 110 ? -1.649 -3.360 -1.499 1.00 97.94 110 VAL A C 1
ATOM 818 O O . VAL A 1 110 ? -2.605 -3.282 -0.738 1.00 97.94 110 VAL A O 1
ATOM 821 N N . LEU A 1 111 ? -1.786 -3.333 -2.828 1.00 96.69 111 LEU A N 1
ATOM 822 C CA . LEU A 1 111 ? -3.089 -3.151 -3.482 1.00 96.69 111 LEU A CA 1
ATOM 823 C C . LEU A 1 111 ? -4.092 -4.251 -3.099 1.00 96.69 111 LEU A C 1
ATOM 825 O O . LEU A 1 111 ? -5.245 -3.966 -2.796 1.00 96.69 111 LEU A O 1
ATOM 829 N N . GLU A 1 112 ? -3.639 -5.503 -3.045 1.00 95.38 112 GLU A N 1
ATOM 830 C CA . GLU A 1 112 ? -4.466 -6.641 -2.638 1.00 95.38 112 GLU A CA 1
ATOM 831 C C . GLU A 1 112 ? -4.956 -6.518 -1.191 1.00 95.38 112 GLU A C 1
ATOM 833 O O . GLU A 1 112 ? -6.139 -6.702 -0.924 1.00 95.38 112 GLU A O 1
ATOM 838 N N . VAL A 1 113 ? -4.083 -6.188 -0.232 1.00 96.38 113 VAL A N 1
ATOM 839 C CA . VAL A 1 113 ? -4.556 -6.015 1.150 1.00 96.38 113 VAL A CA 1
ATOM 840 C C . VAL A 1 113 ? -5.458 -4.787 1.275 1.00 96.38 113 VAL A C 1
ATOM 842 O O . VAL A 1 113 ? -6.430 -4.824 2.024 1.00 96.38 113 VAL A O 1
ATOM 845 N N . THR A 1 114 ? -5.191 -3.715 0.527 1.00 96.06 114 THR A N 1
ATOM 846 C CA . THR A 1 114 ? -6.054 -2.531 0.511 1.00 96.06 114 THR A CA 1
ATOM 847 C C . THR A 1 114 ? -7.461 -2.882 0.034 1.00 96.06 114 THR A C 1
ATOM 849 O O . THR A 1 114 ? -8.413 -2.520 0.719 1.00 96.06 114 THR A O 1
ATOM 852 N N . SER A 1 115 ? -7.616 -3.650 -1.051 1.00 94.12 115 SER A N 1
ATOM 853 C CA . SER A 1 115 ? -8.944 -4.074 -1.517 1.00 94.12 115 SER A CA 1
ATOM 854 C C . SER A 1 115 ? -9.683 -4.932 -0.486 1.00 94.12 115 SER A C 1
ATOM 856 O O . SER A 1 115 ? -10.880 -4.745 -0.275 1.00 94.12 115 SER A O 1
ATOM 858 N N . VAL A 1 116 ? -8.970 -5.817 0.220 1.00 93.56 116 VAL A N 1
ATOM 859 C CA . VAL A 1 116 ? -9.538 -6.646 1.297 1.00 93.56 116 VAL A CA 1
ATOM 860 C C . VAL A 1 116 ? -10.022 -5.797 2.476 1.00 93.56 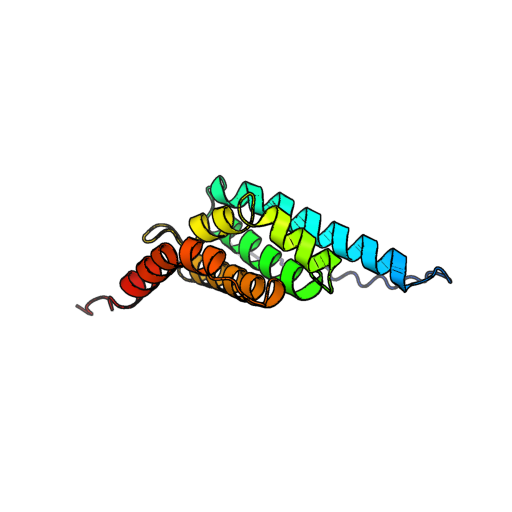116 VAL A C 1
ATOM 862 O O . VAL A 1 116 ? -11.097 -6.060 3.011 1.00 93.56 116 VAL A O 1
ATOM 865 N N . ILE A 1 117 ? -9.246 -4.791 2.891 1.00 94.44 117 ILE A N 1
ATOM 866 C CA . ILE A 1 117 ? -9.603 -3.908 4.014 1.00 94.44 117 ILE A CA 1
ATOM 867 C C . ILE A 1 117 ? -10.786 -3.006 3.666 1.00 94.44 117 ILE A C 1
ATOM 869 O O . ILE A 1 117 ? -11.674 -2.811 4.499 1.00 94.44 117 ILE A O 1
ATOM 873 N N . LEU A 1 118 ? -10.791 -2.449 2.455 1.00 92.50 118 LEU A N 1
ATOM 874 C CA . LEU A 1 118 ? -11.869 -1.584 2.002 1.00 92.50 118 LEU A CA 1
ATOM 875 C C . LEU A 1 118 ? -13.166 -2.391 1.823 1.00 92.50 118 LEU A C 1
ATOM 877 O O . LEU A 1 118 ? -14.201 -1.977 2.335 1.00 92.50 118 LEU A O 1
ATOM 881 N N . GLY A 1 119 ? -13.110 -3.579 1.211 1.00 87.69 119 GLY A N 1
ATOM 882 C CA . GLY A 1 119 ? -14.253 -4.487 1.045 1.00 87.69 119 GLY A CA 1
ATOM 883 C C . GLY A 1 119 ? -15.467 -3.864 0.332 1.00 87.69 119 GLY A C 1
ATOM 884 O O . GLY A 1 119 ? -15.455 -2.712 -0.068 1.00 87.69 119 GLY A O 1
ATOM 885 N N . GLY A 1 120 ? -16.568 -4.606 0.203 1.00 84.38 120 GLY A N 1
ATOM 886 C CA . GLY A 1 120 ? -17.792 -4.074 -0.421 1.00 84.38 120 GLY A CA 1
ATOM 887 C C . GLY A 1 120 ? -17.646 -3.764 -1.916 1.00 84.38 120 GLY A C 1
ATOM 888 O O . GLY A 1 120 ? -16.851 -4.403 -2.604 1.00 84.38 120 GLY A O 1
ATOM 889 N N . ASP A 1 121 ? -18.462 -2.826 -2.404 1.00 82.19 121 ASP A N 1
ATOM 890 C CA . ASP A 1 121 ? -18.409 -2.346 -3.786 1.00 82.19 121 ASP A CA 1
ATOM 891 C C . ASP A 1 121 ? -17.241 -1.367 -3.946 1.00 82.19 121 ASP A C 1
ATOM 893 O O . ASP A 1 121 ? -17.151 -0.365 -3.237 1.00 82.19 121 ASP A O 1
ATOM 897 N N . MET A 1 122 ? -16.312 -1.730 -4.822 1.00 83.50 122 MET A N 1
ATOM 898 C CA . MET A 1 122 ? -15.010 -1.088 -4.996 1.00 83.50 122 MET A CA 1
ATOM 899 C C . MET A 1 122 ? -14.734 -0.830 -6.477 1.00 83.50 122 MET A C 1
ATOM 901 O O . MET A 1 122 ? -13.572 -0.799 -6.881 1.00 83.50 122 MET A O 1
ATOM 905 N N . ASP A 1 123 ? -15.780 -0.669 -7.291 1.00 86.69 123 ASP A N 1
ATOM 906 C CA . ASP A 1 123 ? -15.654 -0.466 -8.736 1.00 86.69 123 ASP A CA 1
ATOM 907 C C . ASP A 1 123 ? -14.725 0.712 -9.064 1.00 86.69 123 ASP A C 1
ATOM 909 O O . ASP A 1 123 ? -13.761 0.536 -9.808 1.00 86.69 123 ASP A O 1
ATOM 913 N N . GLU A 1 124 ? -14.899 1.863 -8.406 1.00 85.38 124 GLU A N 1
ATOM 914 C CA . GLU A 1 124 ? -14.030 3.036 -8.599 1.00 85.38 124 GLU A CA 1
ATOM 915 C C . GLU A 1 124 ? -12.558 2.740 -8.264 1.00 85.38 124 GLU A C 1
ATOM 917 O O . GLU A 1 124 ? -11.641 3.108 -9.005 1.00 85.38 124 GLU A O 1
ATOM 922 N N . TYR A 1 125 ? -12.309 2.022 -7.163 1.00 87.75 125 TYR A N 1
ATOM 923 C CA . TYR A 1 125 ? -10.956 1.629 -6.779 1.00 87.75 125 TYR A CA 1
ATOM 924 C C . TYR A 1 125 ? -10.348 0.658 -7.795 1.00 87.75 125 TYR A C 1
ATOM 926 O O . TYR A 1 125 ? -9.215 0.859 -8.238 1.00 87.75 125 TYR A O 1
ATOM 934 N N . CYS A 1 126 ? -11.093 -0.373 -8.193 1.00 88.06 126 CYS A N 1
ATOM 935 C CA . CYS A 1 126 ? -10.665 -1.355 -9.183 1.00 88.06 126 CYS A CA 1
ATOM 936 C C . CYS A 1 126 ? -10.342 -0.688 -10.525 1.00 88.06 126 CYS A C 1
ATOM 938 O O . CYS A 1 126 ? -9.289 -0.961 -11.103 1.00 88.06 126 CYS A O 1
ATOM 940 N N . GLU A 1 127 ? -11.192 0.229 -10.986 1.00 88.62 127 GLU A N 1
ATOM 941 C CA . GLU A 1 127 ? -10.969 1.024 -12.194 1.00 88.62 127 GLU A CA 1
ATOM 942 C C . GLU A 1 127 ? -9.698 1.876 -12.088 1.00 88.62 127 GLU A C 1
ATOM 944 O O . GLU A 1 127 ? -8.898 1.906 -13.027 1.00 88.62 127 GLU A O 1
ATOM 949 N N . SER A 1 128 ? -9.448 2.495 -10.927 1.00 85.44 128 SER A N 1
ATOM 950 C CA . SER A 1 128 ? -8.266 3.340 -10.708 1.00 85.44 128 SER A CA 1
ATOM 951 C C . SER A 1 128 ? -6.932 2.586 -10.837 1.00 85.44 128 SER A C 1
ATOM 953 O O . SER A 1 128 ? -5.910 3.186 -11.181 1.00 85.44 128 SER A O 1
ATOM 955 N N . ILE A 1 129 ? -6.924 1.267 -10.597 1.00 90.56 129 ILE A N 1
ATOM 956 C CA . ILE A 1 129 ? -5.709 0.435 -10.628 1.00 90.56 129 ILE A CA 1
ATOM 957 C C . ILE A 1 129 ? -5.630 -0.529 -11.822 1.00 90.56 129 ILE A C 1
ATOM 959 O O . ILE A 1 129 ? -4.539 -1.031 -12.118 1.00 90.56 129 ILE A O 1
ATOM 963 N N . ASP A 1 130 ? -6.736 -0.778 -12.532 1.00 90.31 130 ASP A N 1
ATOM 964 C CA . ASP A 1 130 ? -6.841 -1.780 -13.606 1.00 90.31 130 ASP A CA 1
ATOM 965 C C . ASP A 1 130 ? -5.802 -1.559 -14.713 1.00 90.31 130 ASP A C 1
ATOM 967 O O . ASP A 1 130 ? -5.038 -2.470 -15.055 1.00 90.31 130 ASP A O 1
ATOM 971 N N . GLU A 1 131 ? -5.699 -0.334 -15.238 1.00 88.31 131 GLU A N 1
ATOM 972 C CA . GLU A 1 131 ? -4.774 -0.041 -16.337 1.00 88.31 131 GLU A CA 1
ATOM 973 C C . GLU A 1 131 ? -3.315 -0.310 -15.932 1.00 88.31 131 GLU A C 1
ATOM 975 O O .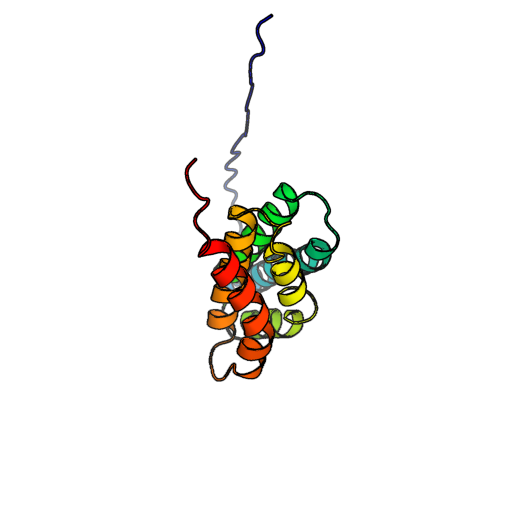 GLU A 1 131 ? -2.526 -0.867 -16.709 1.00 88.31 131 GLU A O 1
ATOM 980 N N . MET A 1 132 ? -2.948 0.055 -14.702 1.00 87.56 132 MET A N 1
ATOM 981 C CA . MET A 1 132 ? -1.597 -0.140 -14.179 1.00 87.56 132 MET A CA 1
ATOM 982 C C . MET A 1 132 ? -1.267 -1.624 -14.039 1.00 87.56 132 MET A C 1
ATOM 984 O O . MET A 1 132 ? -0.224 -2.072 -14.522 1.00 87.56 132 MET A O 1
ATOM 988 N N . LEU A 1 133 ? -2.176 -2.407 -13.456 1.00 89.19 133 LEU A N 1
ATOM 989 C CA . LEU A 1 133 ? -1.996 -3.847 -13.288 1.00 89.19 133 LEU A CA 1
ATOM 990 C C . LEU A 1 133 ? -1.924 -4.572 -14.638 1.00 89.19 133 LEU A C 1
ATOM 992 O O . LEU A 1 133 ? -1.033 -5.401 -14.848 1.00 89.19 133 LEU A O 1
ATOM 996 N N . ARG A 1 134 ? -2.774 -4.209 -15.609 1.00 88.88 134 ARG A N 1
ATOM 997 C CA . ARG A 1 134 ? -2.715 -4.770 -16.972 1.00 88.88 134 ARG A CA 1
ATOM 998 C C . ARG A 1 134 ? -1.368 -4.524 -17.644 1.00 88.88 134 ARG A C 1
ATOM 1000 O O . ARG A 1 134 ? -0.873 -5.410 -18.345 1.00 88.88 134 ARG A O 1
ATOM 1007 N N . LYS A 1 135 ? -0.770 -3.341 -17.463 1.00 85.00 135 LYS A N 1
ATOM 1008 C CA . LYS A 1 135 ? 0.561 -3.023 -18.012 1.00 85.00 135 LYS A CA 1
ATOM 1009 C C . LYS A 1 135 ? 1.642 -3.922 -17.411 1.00 85.00 135 LYS A C 1
ATOM 1011 O O . LYS A 1 135 ? 2.458 -4.448 -18.168 1.00 85.00 135 LYS A O 1
ATOM 1016 N N . VAL A 1 136 ? 1.616 -4.148 -16.096 1.00 83.75 136 VAL A N 1
ATOM 1017 C CA . VAL A 1 136 ? 2.571 -5.041 -15.419 1.00 83.75 136 VAL A CA 1
ATOM 1018 C C . VAL A 1 136 ? 2.424 -6.484 -15.903 1.00 83.75 136 VAL A C 1
ATOM 1020 O O . VAL A 1 136 ? 3.414 -7.087 -16.307 1.00 83.75 136 VAL A O 1
ATOM 1023 N N . ILE A 1 137 ? 1.198 -7.009 -15.982 1.00 84.44 137 ILE A N 1
ATOM 1024 C CA . ILE A 1 137 ? 0.934 -8.379 -16.464 1.00 84.44 137 ILE A CA 1
ATOM 1025 C C . ILE A 1 137 ? 1.420 -8.573 -17.909 1.00 84.44 137 ILE A C 1
ATOM 1027 O O . ILE A 1 137 ? 2.048 -9.578 -18.246 1.00 84.44 137 ILE A O 1
ATOM 1031 N N . LYS A 1 138 ? 1.174 -7.598 -18.792 1.00 82.69 138 LYS A N 1
ATOM 1032 C CA . LYS A 1 138 ? 1.652 -7.663 -20.184 1.00 82.69 138 LYS A CA 1
ATOM 1033 C C . LYS A 1 138 ? 3.179 -7.638 -20.281 1.00 82.69 138 LYS A C 1
ATOM 1035 O O . LYS A 1 138 ? 3.731 -8.225 -21.211 1.00 82.69 138 LYS A O 1
ATOM 1040 N N . ALA A 1 139 ? 3.855 -6.955 -19.358 1.00 75.31 139 ALA A N 1
ATOM 1041 C CA . ALA A 1 139 ? 5.311 -6.910 -19.312 1.00 75.31 139 ALA A CA 1
ATOM 1042 C C . ALA A 1 139 ? 5.912 -8.236 -18.816 1.00 75.31 139 ALA A C 1
ATOM 1044 O O . ALA A 1 139 ? 6.903 -8.690 -19.383 1.00 75.31 139 ALA A O 1
ATOM 1045 N N . THR A 1 140 ? 5.298 -8.888 -17.822 1.00 69.69 140 THR A N 1
ATOM 1046 C CA . THR A 1 140 ? 5.774 -10.175 -17.279 1.00 69.69 140 THR A CA 1
ATOM 1047 C C . THR A 1 140 ? 5.504 -11.362 -18.206 1.00 69.69 140 THR A C 1
ATOM 1049 O O . THR A 1 140 ? 6.258 -12.331 -18.189 1.00 69.69 140 THR A O 1
ATOM 1052 N N . GLY A 1 141 ? 4.484 -11.285 -19.067 1.00 62.12 141 GLY A N 1
ATOM 1053 C CA . GLY A 1 141 ? 4.173 -12.323 -20.059 1.00 62.12 141 GLY A CA 1
ATOM 1054 C C . GLY A 1 141 ? 5.155 -12.424 -21.237 1.00 62.12 141 GLY A C 1
ATOM 1055 O O . GLY A 1 141 ? 5.087 -13.376 -22.014 1.00 62.12 141 GLY A O 1
ATOM 1056 N N . ARG A 1 142 ? 6.080 -11.468 -21.399 1.00 61.00 142 ARG A N 1
ATOM 1057 C CA . ARG A 1 142 ? 7.133 -11.532 -22.424 1.00 61.00 142 ARG A CA 1
ATOM 1058 C C . ARG A 1 142 ? 8.337 -12.285 -21.862 1.00 61.00 142 ARG A C 1
ATOM 1060 O O . ARG A 1 142 ? 9.250 -11.676 -21.313 1.00 61.00 142 ARG A O 1
ATOM 1067 N N . SER A 1 143 ? 8.332 -13.612 -21.999 1.00 55.62 143 SER A N 1
ATOM 1068 C CA . SER A 1 143 ? 9.514 -14.429 -21.701 1.00 55.62 143 SER A CA 1
ATOM 1069 C C . SER A 1 143 ? 10.706 -13.920 -22.529 1.00 55.62 143 SER A C 1
ATOM 1071 O O . SER A 1 143 ? 10.550 -13.732 -23.743 1.00 55.62 143 SER A O 1
ATOM 1073 N N . PRO A 1 144 ? 11.872 -13.641 -21.920 1.00 57.44 144 PRO A N 1
ATOM 1074 C CA . PRO A 1 144 ? 13.051 -13.277 -22.689 1.00 57.44 144 PRO A CA 1
ATOM 1075 C C . PRO A 1 144 ? 13.414 -14.454 -23.599 1.00 57.44 144 PRO A C 1
ATOM 1077 O O . PRO A 1 144 ? 13.570 -15.578 -23.128 1.00 57.44 144 PRO A O 1
ATOM 1080 N N . GLN A 1 145 ? 13.518 -14.205 -24.910 1.00 51.81 145 GLN A N 1
ATOM 1081 C CA . GLN A 1 145 ? 14.004 -15.216 -25.847 1.00 51.81 145 GLN A CA 1
ATOM 1082 C C . GLN A 1 145 ? 15.386 -15.679 -25.385 1.00 51.81 145 GLN A C 1
ATOM 1084 O O . GLN A 1 145 ? 16.335 -14.893 -25.379 1.00 51.81 145 GLN A O 1
ATOM 1089 N N . VAL A 1 146 ? 15.480 -16.949 -24.995 1.00 54.88 146 VAL A N 1
ATOM 1090 C CA . VAL A 1 146 ? 16.757 -17.622 -24.765 1.00 54.88 146 VAL A CA 1
ATOM 1091 C C . VAL A 1 146 ? 17.461 -17.672 -26.123 1.00 54.88 146 VAL A C 1
ATOM 1093 O O . VAL A 1 146 ? 16.929 -18.260 -27.065 1.00 54.88 146 VAL A O 1
ATOM 1096 N N . ARG A 1 147 ? 18.585 -16.962 -26.242 1.00 56.41 147 ARG A N 1
ATOM 1097 C CA . ARG A 1 147 ? 19.471 -16.987 -27.411 1.00 56.41 147 ARG A CA 1
ATOM 1098 C C . ARG A 1 147 ? 20.598 -17.975 -27.186 1.00 56.41 147 ARG A C 1
ATOM 1100 O O . ARG A 1 147 ? 21.098 -18.009 -26.040 1.00 56.41 147 ARG A O 1
#

pLDDT: mean 82.51, std 17.76, range [39.91, 98.31]

Foldseek 3Di:
DDDDDDDDPDPPPDDDDDDDDPCVPVVLVVLVVLLVVLQVLQLCLLVDPDLVVLLVSLQSNLVSLVPRLPPDVSLVVLVVSVVRGLLSSLLSLLPPPRHDPSSNVSSVSSLVSNCVSNDDDCVVVCVSCVVSVVVSVVRVPDDPPDD

Sequence (147 aa):
DDFDEENADGDDNNADDNTGTPVSESSASARQAKLLDALSLASTVSTEKQAKKREKFLRHLFKCITQYAIGQAGRELVESRLDSAIIPACTAGLRGGVASPAEQYAACRVLEVTSVILGGDMDEYCESIDEMLRKVIKATGRSPQVR